Protein AF-A0A9W9YF76-F1 (afdb_monomer_lite)

Structure (mmCIF, N/CA/C/O backbone):
data_AF-A0A9W9YF76-F1
#
_entry.id   AF-A0A9W9YF76-F1
#
loop_
_atom_site.group_PDB
_atom_site.id
_atom_site.type_symbol
_atom_site.label_atom_id
_atom_site.label_alt_id
_atom_site.label_comp_id
_atom_site.label_asym_id
_atom_site.label_entity_id
_atom_site.label_seq_id
_atom_site.pdbx_PDB_ins_code
_atom_site.Cartn_x
_atom_site.Cartn_y
_atom_site.Cartn_z
_atom_site.occupancy
_atom_site.B_iso_or_equiv
_atom_site.auth_seq_id
_atom_site.auth_comp_id
_atom_site.auth_asym_id
_atom_site.auth_atom_id
_atom_site.pdbx_PDB_model_num
ATOM 1 N N . MET A 1 1 ? 14.291 -2.120 -19.319 1.00 77.44 1 MET A N 1
ATOM 2 C CA . MET A 1 1 ? 15.066 -3.010 -18.419 1.00 77.44 1 MET A CA 1
ATOM 3 C C . MET A 1 1 ? 16.273 -3.684 -19.061 1.00 77.44 1 MET A C 1
ATOM 5 O O . MET A 1 1 ? 17.365 -3.451 -18.567 1.00 77.44 1 MET A O 1
ATOM 9 N N . LYS A 1 2 ? 16.145 -4.452 -20.161 1.00 88.75 2 LYS A N 1
ATOM 10 C CA . LYS A 1 2 ? 17.306 -5.116 -20.809 1.00 88.75 2 LYS A CA 1
ATOM 11 C C . LYS A 1 2 ? 18.485 -4.172 -21.094 1.00 88.75 2 LYS A C 1
ATOM 13 O O . LYS A 1 2 ? 19.627 -4.550 -20.876 1.00 88.75 2 LYS A O 1
ATOM 18 N N . TYR A 1 3 ? 18.201 -2.944 -21.534 1.00 89.69 3 TYR A N 1
ATOM 19 C CA . TYR A 1 3 ? 19.221 -1.917 -21.762 1.00 89.69 3 TYR A CA 1
ATOM 20 C C . TYR A 1 3 ? 19.986 -1.542 -20.484 1.00 89.69 3 TYR A C 1
ATOM 22 O O . TYR A 1 3 ? 21.209 -1.558 -20.493 1.00 89.69 3 TYR A O 1
ATOM 30 N N . LEU A 1 4 ? 19.287 -1.253 -19.380 1.00 90.06 4 LEU A N 1
ATOM 31 C CA . LEU A 1 4 ? 19.919 -0.890 -18.106 1.00 90.06 4 LEU A CA 1
ATOM 32 C C . LEU A 1 4 ? 20.820 -2.019 -17.599 1.00 90.06 4 LEU A C 1
ATOM 34 O O . LEU A 1 4 ? 21.987 -1.792 -17.302 1.00 90.06 4 LEU A O 1
ATOM 38 N N . HIS A 1 5 ? 20.303 -3.248 -17.598 1.00 89.88 5 HIS A N 1
ATOM 39 C CA . HIS A 1 5 ? 21.061 -4.412 -17.149 1.00 89.88 5 HIS A CA 1
ATOM 40 C C . HIS A 1 5 ? 22.305 -4.672 -18.012 1.00 89.88 5 HIS A C 1
ATOM 42 O O . HIS A 1 5 ? 23.389 -4.902 -17.483 1.00 89.88 5 HIS A O 1
ATOM 48 N N . LYS A 1 6 ? 22.184 -4.554 -19.344 1.00 96.00 6 LYS A N 1
ATOM 49 C CA . LYS A 1 6 ? 23.324 -4.680 -20.270 1.00 96.00 6 LYS A CA 1
ATOM 50 C C . LYS A 1 6 ? 24.424 -3.648 -19.992 1.00 96.00 6 LYS A C 1
ATOM 52 O O . LYS A 1 6 ? 25.586 -3.926 -20.258 1.00 96.00 6 LYS A O 1
ATOM 57 N N . ASN A 1 7 ? 24.066 -2.481 -19.462 1.00 94.12 7 ASN A N 1
ATOM 58 C CA . ASN A 1 7 ? 25.001 -1.410 -19.120 1.00 94.12 7 ASN A CA 1
ATOM 59 C C . ASN A 1 7 ? 25.431 -1.440 -17.640 1.00 94.12 7 ASN A C 1
ATOM 61 O O . ASN A 1 7 ? 25.867 -0.426 -17.105 1.00 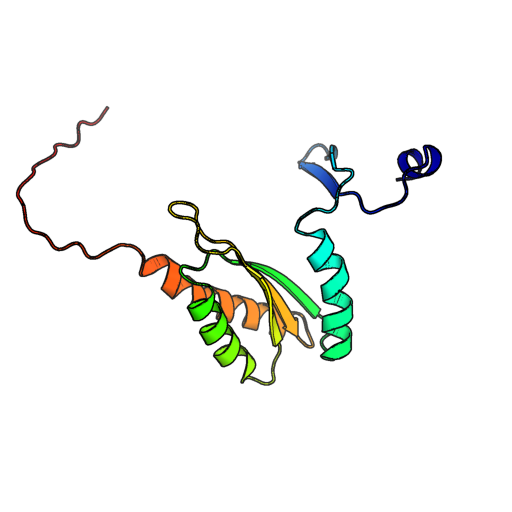94.12 7 ASN A O 1
ATOM 65 N N . GLY A 1 8 ? 25.310 -2.591 -16.971 1.00 93.00 8 GLY A N 1
ATOM 66 C CA . GLY A 1 8 ? 25.841 -2.793 -15.621 1.00 93.00 8 GLY A CA 1
ATOM 67 C C . GLY A 1 8 ? 24.966 -2.250 -14.492 1.00 93.00 8 GLY A C 1
ATOM 68 O O . GLY A 1 8 ? 25.385 -2.290 -13.338 1.00 93.00 8 GLY A O 1
ATOM 69 N N . TYR A 1 9 ? 23.751 -1.774 -14.781 1.00 91.50 9 TYR A N 1
ATOM 70 C CA . TYR A 1 9 ? 22.830 -1.371 -13.723 1.00 91.50 9 TYR A CA 1
ATOM 71 C C . TYR A 1 9 ? 22.293 -2.596 -12.969 1.00 91.50 9 TYR A C 1
ATOM 73 O O . TYR A 1 9 ? 21.696 -3.502 -13.564 1.00 91.50 9 TYR A O 1
ATOM 81 N N . PHE A 1 10 ? 22.468 -2.584 -11.648 1.00 89.12 10 PHE A N 1
ATOM 82 C CA . PHE A 1 10 ? 21.961 -3.587 -10.718 1.00 89.12 10 PHE A CA 1
ATOM 83 C C . PHE A 1 10 ? 21.314 -2.877 -9.522 1.00 89.12 10 PHE A C 1
ATOM 85 O O . PHE A 1 10 ? 22.003 -2.230 -8.737 1.00 89.12 10 PHE A O 1
ATOM 92 N N . GLY A 1 11 ? 19.986 -2.952 -9.414 1.00 84.88 11 GLY A N 1
ATOM 93 C CA . GLY A 1 11 ? 19.221 -2.255 -8.380 1.00 84.88 11 GLY A CA 1
ATOM 94 C C . GLY A 1 11 ? 17.755 -2.034 -8.760 1.00 84.88 11 GLY A C 1
ATOM 95 O O . GLY A 1 11 ? 17.276 -2.554 -9.772 1.00 84.88 11 GLY A O 1
ATOM 96 N N . PHE A 1 12 ? 17.048 -1.253 -7.941 1.00 83.00 12 PHE A N 1
ATOM 97 C CA . PHE A 1 12 ? 15.655 -0.864 -8.172 1.00 83.00 12 PHE A CA 1
ATOM 98 C C . PHE A 1 12 ? 15.564 0.439 -8.954 1.00 83.00 12 PHE A C 1
ATOM 100 O O . PHE A 1 12 ? 16.177 1.431 -8.574 1.00 83.00 12 PHE A O 1
ATOM 107 N N . THR A 1 13 ? 14.720 0.456 -9.983 1.00 86.25 13 THR A N 1
ATOM 108 C CA . THR A 1 13 ? 14.436 1.661 -10.762 1.00 86.25 13 THR A CA 1
ATOM 109 C C . THR A 1 13 ? 12.935 1.907 -10.846 1.00 86.25 13 THR A C 1
ATOM 111 O O . THR A 1 13 ? 12.158 0.982 -11.099 1.00 86.25 13 THR A O 1
ATOM 114 N N . GLY A 1 14 ? 12.539 3.158 -10.624 1.00 83.75 14 GLY A N 1
ATOM 115 C CA . GLY A 1 14 ? 11.202 3.653 -10.927 1.00 83.75 14 GLY A CA 1
ATOM 116 C C . GLY A 1 14 ? 11.086 3.999 -12.410 1.00 83.75 14 GLY A C 1
ATOM 117 O O . GLY A 1 14 ? 12.015 4.547 -13.000 1.00 83.75 14 GLY A O 1
ATOM 118 N N . VAL A 1 15 ? 9.947 3.671 -13.014 1.00 87.88 15 VAL A N 1
ATOM 119 C CA . VAL A 1 15 ? 9.654 3.953 -14.423 1.00 87.88 15 VAL A CA 1
ATOM 120 C C . VAL A 1 15 ? 8.318 4.675 -14.486 1.00 87.88 15 VAL A C 1
ATOM 122 O O . VAL A 1 15 ? 7.300 4.112 -14.084 1.00 87.88 15 VAL A O 1
ATOM 125 N N . GLU A 1 16 ? 8.315 5.896 -15.007 1.00 87.50 16 GLU A N 1
ATOM 126 C CA . GLU A 1 16 ? 7.103 6.702 -15.128 1.00 87.50 16 GLU A CA 1
ATOM 127 C C . GLU A 1 16 ? 6.571 6.638 -16.556 1.00 87.50 16 GLU A C 1
ATOM 129 O O . GLU A 1 16 ? 7.288 6.893 -17.529 1.00 87.50 16 GLU A O 1
ATOM 134 N N . ILE A 1 17 ? 5.299 6.262 -16.692 1.00 92.88 17 ILE A N 1
ATOM 135 C CA . ILE A 1 17 ? 4.651 6.058 -17.986 1.00 92.88 17 ILE A CA 1
ATOM 136 C C . ILE A 1 17 ? 3.406 6.934 -18.060 1.00 92.88 17 ILE A C 1
ATOM 138 O O . ILE A 1 17 ? 2.450 6.732 -17.313 1.00 92.88 17 ILE A O 1
ATOM 142 N N . LEU A 1 18 ? 3.385 7.854 -19.021 1.00 94.88 18 LEU A N 1
ATOM 143 C CA . LEU A 1 18 ? 2.188 8.601 -19.382 1.00 94.88 18 LEU A CA 1
ATOM 144 C C . LEU A 1 18 ? 1.310 7.744 -20.296 1.00 94.88 18 LEU A C 1
ATOM 146 O O . LEU A 1 18 ? 1.751 7.297 -21.357 1.00 94.88 18 LEU A O 1
ATOM 150 N N . ILE A 1 19 ? 0.053 7.544 -19.907 1.00 96.88 19 ILE A N 1
ATOM 151 C CA . ILE A 1 19 ? -0.944 6.827 -20.706 1.00 96.88 19 ILE A CA 1
ATOM 152 C C . ILE A 1 19 ? -2.005 7.825 -21.168 1.00 96.88 19 ILE A C 1
ATOM 154 O O . ILE A 1 19 ? -2.598 8.526 -20.353 1.00 96.88 19 ILE A O 1
ATOM 158 N N . ASN A 1 20 ? -2.257 7.889 -22.474 1.00 95.12 20 ASN A N 1
ATOM 159 C CA . ASN A 1 20 ? -3.332 8.694 -23.057 1.00 95.12 20 ASN A CA 1
ATOM 160 C C . ASN A 1 20 ? -4.013 7.943 -24.216 1.00 95.12 20 ASN A C 1
ATOM 162 O O . ASN A 1 20 ? -3.681 6.797 -24.522 1.00 95.12 20 ASN A O 1
ATOM 166 N N . ASN A 1 21 ? -4.954 8.600 -24.898 1.00 96.75 21 ASN A N 1
ATOM 167 C CA . ASN A 1 21 ? -5.669 8.043 -26.054 1.00 96.75 21 ASN A CA 1
ATOM 168 C C . ASN A 1 21 ? -4.771 7.703 -27.264 1.00 96.75 21 ASN A C 1
ATOM 170 O O . ASN A 1 21 ? -5.232 7.047 -28.193 1.00 96.75 21 ASN A O 1
ATOM 174 N N . ARG A 1 22 ? -3.505 8.134 -27.271 1.00 95.31 22 ARG A N 1
ATOM 175 C CA . ARG A 1 22 ? -2.519 7.856 -28.327 1.00 95.31 22 ARG A CA 1
ATOM 176 C C . ARG A 1 22 ? -1.557 6.725 -27.968 1.00 95.31 22 ARG A C 1
ATOM 178 O O . ARG A 1 22 ? -0.782 6.315 -28.828 1.00 95.31 22 ARG A O 1
ATOM 185 N N . GLY A 1 23 ? -1.579 6.231 -26.730 1.00 96.31 23 GLY A N 1
ATOM 186 C CA . GLY A 1 23 ? -0.746 5.117 -26.288 1.00 96.31 23 GLY A CA 1
ATOM 187 C C . GLY A 1 23 ? -0.043 5.365 -24.957 1.00 96.31 23 GLY A C 1
ATOM 188 O O . GLY A 1 23 ? -0.520 6.112 -24.104 1.00 96.31 23 GLY A O 1
ATOM 189 N N . LYS A 1 24 ? 1.090 4.681 -24.776 1.00 97.25 24 LYS A N 1
ATOM 190 C CA . LYS A 1 24 ? 1.899 4.688 -23.552 1.00 97.25 24 LYS A CA 1
ATOM 191 C C . LYS A 1 24 ? 3.279 5.255 -23.863 1.00 97.25 24 LYS A C 1
ATOM 193 O O . LYS A 1 24 ? 3.944 4.767 -24.775 1.00 97.25 24 LYS A O 1
ATOM 198 N N . PHE A 1 25 ? 3.709 6.245 -23.097 1.00 96.50 25 PHE A N 1
ATOM 199 C CA . PHE A 1 25 ? 4.954 6.972 -23.314 1.00 96.50 25 PHE A CA 1
ATOM 200 C C . PHE A 1 25 ? 5.801 6.905 -22.050 1.00 96.50 25 PHE A C 1
ATOM 202 O O . PHE A 1 25 ? 5.338 7.286 -20.980 1.00 96.50 25 PHE A O 1
ATOM 209 N N . LEU A 1 26 ? 7.032 6.407 -22.170 1.00 92.94 26 LEU A N 1
ATOM 210 C CA . LEU A 1 26 ? 8.019 6.473 -21.097 1.00 92.94 26 LEU A CA 1
ATOM 211 C C . LEU A 1 26 ? 8.477 7.926 -20.951 1.00 92.94 26 LEU A C 1
ATOM 213 O O . LEU A 1 26 ? 9.015 8.474 -21.912 1.00 92.94 26 LEU A O 1
ATOM 217 N N . ILE A 1 27 ? 8.248 8.528 -19.786 1.00 94.62 27 ILE A N 1
ATOM 218 C CA . ILE A 1 27 ? 8.570 9.940 -19.538 1.00 94.62 27 ILE A CA 1
ATOM 219 C C . ILE A 1 27 ? 9.763 10.117 -18.600 1.00 94.62 27 ILE A C 1
ATOM 221 O O . ILE A 1 27 ? 10.511 11.073 -18.778 1.00 94.62 27 ILE A O 1
ATOM 225 N N . ASP A 1 28 ? 9.982 9.182 -17.670 1.00 90.31 28 ASP A N 1
ATOM 226 C CA . ASP A 1 28 ? 11.119 9.228 -16.749 1.00 90.31 28 ASP A CA 1
ATOM 227 C C . ASP A 1 28 ? 11.584 7.822 -16.325 1.00 90.31 28 ASP A C 1
ATOM 229 O O . ASP A 1 28 ? 10.800 6.865 -16.263 1.00 90.31 28 ASP A O 1
ATOM 233 N N . VAL A 1 29 ? 12.883 7.703 -16.043 1.00 88.50 29 VAL A N 1
ATOM 234 C CA . VAL A 1 29 ? 13.533 6.518 -15.475 1.00 88.50 29 VAL A CA 1
ATOM 235 C C . VAL A 1 29 ? 14.375 6.963 -14.286 1.00 88.50 29 VAL A C 1
ATOM 237 O O . VAL A 1 29 ? 15.518 7.402 -14.424 1.00 88.50 29 VAL A O 1
ATOM 240 N N . ASN A 1 30 ? 13.823 6.776 -13.095 1.00 85.50 30 ASN A N 1
ATOM 241 C CA . ASN A 1 30 ? 14.485 7.097 -11.845 1.00 85.50 30 ASN A CA 1
ATOM 242 C C . ASN A 1 30 ? 15.348 5.910 -11.398 1.00 85.50 30 ASN A C 1
ATOM 244 O O . ASN A 1 30 ? 14.837 4.869 -10.985 1.00 85.50 30 ASN A O 1
ATOM 248 N N . LEU A 1 31 ? 16.676 6.051 -11.468 1.00 83.88 31 LEU A N 1
ATOM 249 C CA . LEU A 1 31 ? 17.654 5.024 -11.060 1.00 83.88 31 LEU A CA 1
ATOM 250 C C . LEU A 1 31 ? 17.892 4.987 -9.539 1.00 83.88 31 LEU A C 1
ATOM 252 O O . LEU A 1 31 ? 18.995 4.693 -9.080 1.00 83.88 31 LEU A O 1
ATOM 256 N N . LYS A 1 32 ? 16.861 5.302 -8.760 1.00 78.38 32 LYS A N 1
ATOM 257 C CA . LYS A 1 32 ? 16.866 5.300 -7.299 1.00 78.38 32 LYS A CA 1
ATOM 258 C C . LYS A 1 32 ? 15.633 4.571 -6.788 1.00 78.38 32 LYS A C 1
ATOM 260 O O . LYS A 1 32 ? 14.636 4.447 -7.505 1.00 78.38 32 LYS A O 1
ATOM 265 N N . THR A 1 33 ? 15.693 4.136 -5.534 1.00 70.75 33 THR A N 1
ATOM 266 C CA . THR A 1 33 ? 14.474 3.780 -4.815 1.00 70.75 33 THR A CA 1
ATOM 267 C C . THR A 1 33 ? 13.553 4.997 -4.802 1.00 70.75 33 THR A C 1
ATOM 269 O O . THR A 1 33 ? 13.986 6.142 -4.656 1.00 70.75 33 THR A O 1
ATOM 272 N N . SER A 1 34 ? 12.278 4.743 -5.043 1.00 67.94 34 SER A N 1
ATOM 273 C CA . SER A 1 34 ? 11.222 5.723 -4.815 1.00 67.94 34 SER A CA 1
ATOM 274 C C . SER A 1 34 ? 10.589 5.433 -3.463 1.00 67.94 34 SER A C 1
ATOM 276 O O . SER A 1 34 ? 10.743 4.327 -2.936 1.00 67.94 34 SER A O 1
ATOM 278 N N . ASP A 1 35 ? 9.808 6.372 -2.946 1.00 65.56 35 ASP A N 1
ATOM 279 C CA . ASP A 1 35 ? 9.038 6.154 -1.719 1.00 65.56 35 ASP A CA 1
ATOM 280 C C . ASP A 1 35 ? 8.133 4.913 -1.853 1.00 65.56 35 ASP A C 1
ATOM 282 O O . ASP A 1 35 ? 7.966 4.147 -0.908 1.00 65.56 35 ASP A O 1
ATOM 286 N N . SER A 1 36 ? 7.672 4.615 -3.078 1.00 66.94 36 SER A N 1
ATOM 287 C CA . SER A 1 36 ? 6.883 3.416 -3.386 1.00 66.94 36 SER A CA 1
ATOM 288 C C . SER A 1 36 ? 7.664 2.095 -3.373 1.00 66.94 36 SER A C 1
ATOM 290 O O . SER A 1 36 ? 7.072 1.020 -3.269 1.00 66.94 36 SER A O 1
ATOM 292 N N . THR A 1 37 ? 8.997 2.138 -3.453 1.00 71.88 37 THR A N 1
ATOM 293 C CA . THR A 1 37 ? 9.837 0.934 -3.532 1.00 71.88 37 THR A CA 1
ATOM 294 C C . THR A 1 37 ? 9.828 0.148 -2.224 1.00 71.88 37 THR A C 1
ATOM 296 O O . THR A 1 37 ? 9.737 -1.077 -2.255 1.00 71.88 37 THR A O 1
ATOM 299 N N . TYR A 1 38 ? 9.867 0.829 -1.077 1.00 66.62 38 TYR A N 1
ATOM 300 C CA . TYR A 1 38 ? 9.787 0.167 0.229 1.00 66.62 38 TYR A CA 1
ATOM 301 C C . TYR A 1 38 ? 8.416 -0.481 0.441 1.00 66.62 38 TYR A C 1
ATOM 303 O O . TYR A 1 38 ? 8.335 -1.597 0.949 1.00 66.62 38 TYR A O 1
ATOM 311 N N . LEU A 1 39 ? 7.354 0.171 -0.041 1.00 67.12 39 LEU A N 1
ATOM 312 C CA . LEU A 1 39 ? 5.983 -0.341 0.014 1.00 67.12 39 LEU A CA 1
ATOM 313 C C . LEU A 1 39 ? 5.837 -1.627 -0.808 1.00 67.12 39 LEU A C 1
ATOM 315 O O . LEU A 1 39 ? 5.291 -2.613 -0.321 1.00 67.12 39 LEU A O 1
ATOM 319 N N . LEU A 1 40 ? 6.384 -1.643 -2.029 1.00 68.88 40 LEU A N 1
ATOM 320 C CA . LEU A 1 40 ? 6.373 -2.811 -2.918 1.00 68.88 40 LEU A CA 1
ATOM 321 C C . LEU A 1 40 ? 7.148 -4.005 -2.351 1.00 68.88 40 LEU A C 1
ATOM 323 O O . LEU A 1 40 ? 6.781 -5.148 -2.618 1.00 68.88 40 LEU A O 1
ATOM 327 N N . LEU A 1 41 ? 8.215 -3.753 -1.590 1.00 75.06 41 LEU A N 1
ATOM 328 C CA . LEU A 1 41 ? 9.014 -4.810 -0.974 1.00 75.06 41 LEU A CA 1
ATOM 329 C C . LEU A 1 41 ? 8.377 -5.335 0.312 1.00 75.06 41 LEU A C 1
ATOM 331 O O . LEU A 1 41 ? 8.360 -6.542 0.524 1.00 75.06 41 LEU A O 1
ATOM 335 N N . LEU A 1 42 ? 7.843 -4.458 1.161 1.00 75.06 42 LEU A N 1
ATOM 336 C CA . LEU A 1 42 ? 7.291 -4.852 2.458 1.00 75.06 42 LEU A CA 1
ATOM 337 C C . LEU A 1 42 ? 5.903 -5.482 2.341 1.00 75.06 42 LEU A C 1
ATOM 339 O O . LEU A 1 42 ? 5.622 -6.452 3.046 1.00 75.06 42 LEU A O 1
ATOM 343 N N . ALA A 1 43 ? 5.045 -4.974 1.452 1.00 73.06 43 ALA A N 1
ATOM 344 C CA . ALA A 1 43 ? 3.644 -5.381 1.417 1.00 73.06 43 ALA A CA 1
ATOM 345 C C . ALA A 1 43 ? 3.423 -6.894 1.212 1.00 73.06 43 ALA A C 1
ATOM 347 O O . ALA A 1 43 ? 2.624 -7.463 1.954 1.00 73.06 43 ALA A O 1
ATOM 348 N N . PRO A 1 44 ? 4.137 -7.598 0.311 1.00 73.06 44 PRO A N 1
ATOM 349 C CA . PRO A 1 44 ? 3.982 -9.048 0.161 1.00 73.06 44 PRO A CA 1
ATOM 350 C C . PRO A 1 44 ? 4.418 -9.843 1.399 1.00 73.06 44 PRO A C 1
ATOM 352 O O . PRO A 1 44 ? 3.811 -10.862 1.725 1.00 73.06 44 PRO A O 1
ATOM 355 N N . HIS A 1 45 ? 5.455 -9.385 2.106 1.00 82.25 45 HIS A N 1
ATOM 356 C CA . HIS A 1 45 ? 5.931 -10.047 3.323 1.00 82.25 45 HIS A CA 1
ATOM 357 C C . HIS A 1 45 ? 4.955 -9.860 4.485 1.00 82.25 45 HIS A C 1
ATOM 359 O O . HIS A 1 45 ? 4.671 -10.816 5.206 1.00 82.25 45 HIS A O 1
ATOM 365 N N . VAL A 1 46 ? 4.405 -8.654 4.633 1.00 81.12 46 VAL A N 1
ATOM 366 C CA . VAL A 1 46 ? 3.382 -8.353 5.642 1.00 81.12 46 VAL A CA 1
ATOM 367 C C . VAL A 1 46 ? 2.086 -9.111 5.338 1.00 81.12 46 VAL A C 1
ATOM 369 O O . VAL A 1 46 ? 1.534 -9.747 6.231 1.00 81.12 46 VAL A O 1
ATOM 372 N N . ALA A 1 47 ? 1.654 -9.134 4.075 1.00 79.75 47 ALA A N 1
ATOM 373 C CA . ALA A 1 47 ? 0.513 -9.923 3.611 1.00 79.75 47 ALA A CA 1
ATOM 374 C C . ALA A 1 47 ? 0.658 -11.415 3.955 1.00 79.75 47 ALA A C 1
ATOM 376 O O . ALA A 1 47 ? -0.272 -12.020 4.484 1.00 79.75 47 ALA A O 1
ATOM 377 N N . ALA A 1 48 ? 1.836 -12.000 3.709 1.00 82.12 48 ALA A N 1
ATOM 378 C CA . ALA A 1 48 ? 2.113 -13.398 4.031 1.00 82.12 48 ALA A CA 1
ATOM 379 C C . ALA A 1 48 ? 2.140 -13.665 5.545 1.00 82.12 48 ALA A C 1
ATOM 381 O O . ALA A 1 48 ? 1.604 -14.673 5.996 1.00 82.12 48 ALA A O 1
ATOM 382 N N . PHE A 1 49 ? 2.739 -12.768 6.334 1.00 86.50 49 PHE A N 1
ATOM 383 C CA . PHE A 1 49 ? 2.796 -12.899 7.792 1.00 86.50 49 PHE A CA 1
ATOM 384 C C . PHE A 1 49 ? 1.410 -12.806 8.446 1.00 86.50 49 PHE A C 1
ATOM 386 O O . PHE A 1 49 ? 1.127 -13.531 9.396 1.00 86.50 49 PHE A O 1
ATOM 393 N N . LEU A 1 50 ? 0.548 -11.928 7.931 1.00 85.00 50 LEU A N 1
ATOM 394 C CA . LEU A 1 50 ? -0.800 -11.710 8.456 1.00 85.00 50 LEU A CA 1
ATOM 395 C C . LEU A 1 50 ? -1.859 -12.638 7.835 1.00 85.00 50 LEU A C 1
ATOM 397 O O . LEU A 1 50 ? -3.020 -12.570 8.225 1.00 85.00 50 LEU A O 1
ATOM 401 N N . ASP A 1 51 ? -1.476 -13.484 6.873 1.00 88.25 51 ASP A N 1
ATOM 402 C CA . ASP A 1 51 ? -2.381 -14.339 6.094 1.00 88.25 51 ASP A CA 1
ATOM 403 C C . ASP A 1 51 ? -3.487 -13.540 5.363 1.00 88.25 51 ASP A C 1
ATOM 405 O O . ASP A 1 51 ? -4.638 -13.961 5.258 1.00 88.25 51 ASP A O 1
ATOM 409 N N . PHE A 1 52 ? -3.155 -12.359 4.838 1.00 89.25 52 PHE A N 1
ATOM 410 C CA . PHE A 1 52 ? -4.072 -11.497 4.085 1.00 89.25 52 PHE A CA 1
ATOM 411 C C . PHE A 1 52 ? -3.534 -11.254 2.666 1.00 89.25 52 PHE A C 1
ATOM 413 O O . PHE A 1 52 ? -2.665 -10.402 2.483 1.00 89.25 52 PHE A O 1
ATOM 420 N N . PRO A 1 53 ? -4.015 -11.986 1.643 1.00 86.88 53 PRO A N 1
ATOM 421 C CA . PRO A 1 53 ? -3.447 -11.959 0.295 1.00 86.88 53 PRO A CA 1
ATOM 422 C C . PRO A 1 53 ? -3.761 -10.686 -0.501 1.00 86.88 53 PRO A C 1
ATOM 424 O O . PRO A 1 53 ? -3.144 -10.458 -1.542 1.00 86.88 53 PRO A O 1
ATOM 427 N N . VAL A 1 54 ? -4.725 -9.875 -0.060 1.00 88.62 54 VAL A N 1
ATOM 428 C CA . VAL A 1 54 ? -5.118 -8.641 -0.746 1.00 88.62 54 VAL A CA 1
ATOM 429 C C . VAL A 1 54 ? -4.579 -7.442 0.013 1.00 88.62 54 VAL A C 1
ATOM 431 O O . VAL A 1 54 ? -4.739 -7.368 1.229 1.00 88.62 54 VAL A O 1
ATOM 434 N N . SER A 1 55 ? -3.988 -6.485 -0.709 1.00 87.88 55 SER A N 1
ATOM 435 C CA . SER A 1 55 ? -3.534 -5.218 -0.143 1.00 87.88 55 SER A CA 1
ATOM 436 C C . SER A 1 55 ? -3.924 -4.004 -0.990 1.00 87.88 55 SER A C 1
ATOM 438 O O . SER A 1 55 ? -3.975 -4.068 -2.219 1.00 87.88 55 SER A O 1
ATOM 440 N N . ILE A 1 56 ? -4.200 -2.884 -0.319 1.00 87.44 56 ILE A N 1
ATOM 441 C CA . ILE A 1 56 ? -4.428 -1.565 -0.919 1.00 87.44 56 ILE A CA 1
ATOM 442 C C . ILE A 1 56 ? -3.457 -0.591 -0.266 1.00 87.44 56 ILE A C 1
ATOM 444 O O . ILE A 1 56 ? -3.471 -0.422 0.950 1.00 87.44 56 ILE A O 1
ATOM 448 N N . VAL A 1 57 ? -2.627 0.052 -1.080 1.00 85.6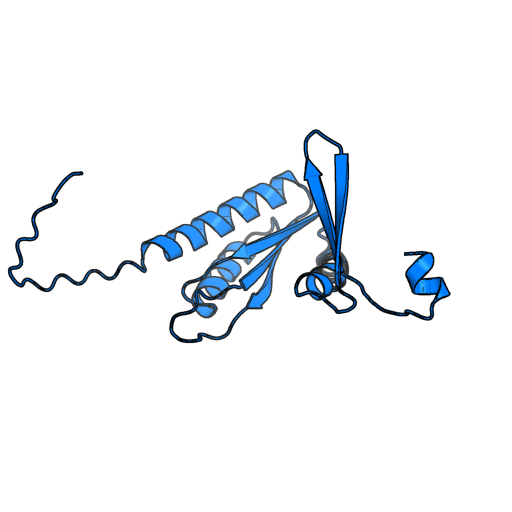2 57 VAL A N 1
ATOM 449 C CA . VAL A 1 57 ? -1.716 1.114 -0.646 1.00 85.62 57 VAL A CA 1
ATOM 450 C C . VAL A 1 57 ? -2.414 2.455 -0.839 1.00 85.62 57 VAL A C 1
ATOM 452 O O . VAL A 1 57 ? -2.926 2.725 -1.927 1.00 85.62 57 VAL A O 1
ATOM 455 N N . VAL A 1 58 ? -2.422 3.291 0.196 1.00 86.31 58 VAL A N 1
ATOM 456 C CA . VAL A 1 58 ? -3.041 4.617 0.171 1.00 86.31 58 VAL A CA 1
ATOM 457 C C . VAL A 1 58 ? -2.139 5.649 0.839 1.00 86.31 58 VAL A C 1
ATOM 459 O O . VAL A 1 58 ? -1.563 5.411 1.899 1.00 86.31 58 VAL A O 1
ATOM 462 N N . ASP A 1 59 ? -2.034 6.815 0.210 1.00 86.31 59 ASP A N 1
ATOM 463 C CA . ASP A 1 59 ? -1.438 7.996 0.821 1.00 86.31 59 ASP A CA 1
ATOM 464 C C . ASP A 1 59 ? -2.526 8.778 1.567 1.00 86.31 59 ASP A C 1
ATOM 466 O O . ASP A 1 59 ? -3.547 9.150 0.985 1.00 86.31 59 ASP A O 1
ATOM 470 N N . ILE A 1 60 ? -2.299 9.041 2.850 1.00 88.06 60 ILE A N 1
ATOM 471 C CA . ILE A 1 60 ? -3.178 9.819 3.724 1.00 88.06 60 ILE A CA 1
ATOM 472 C C . ILE A 1 60 ? -2.475 11.128 4.074 1.00 88.06 60 ILE A C 1
ATOM 474 O O . ILE A 1 60 ? -1.256 11.163 4.242 1.00 88.06 60 ILE A O 1
ATOM 478 N N . LEU A 1 61 ? -3.254 12.202 4.197 1.00 88.00 61 LEU A N 1
ATOM 479 C CA . LEU A 1 61 ? -2.794 13.502 4.681 1.00 88.00 61 LEU A CA 1
ATOM 480 C C . LEU A 1 61 ? -3.336 13.742 6.097 1.00 88.00 61 LEU A C 1
ATOM 482 O O . LEU A 1 61 ? -4.357 14.418 6.248 1.00 88.00 61 LEU A O 1
ATOM 486 N N . PRO A 1 62 ? -2.747 13.120 7.134 1.00 86.94 62 PRO A N 1
ATOM 487 C CA . PRO A 1 62 ? -3.232 13.285 8.493 1.00 86.94 62 PRO A CA 1
ATOM 488 C C . PRO A 1 62 ? -2.858 14.664 9.048 1.00 86.94 62 PRO A C 1
ATOM 490 O O . PRO A 1 62 ? -1.832 15.241 8.700 1.00 86.94 62 PRO A O 1
ATOM 493 N N . THR A 1 63 ? -3.651 15.161 9.992 1.00 83.12 63 THR A N 1
ATOM 494 C CA . THR A 1 63 ? -3.272 16.301 10.845 1.00 83.12 63 THR A CA 1
ATOM 495 C C . THR A 1 63 ? -2.246 15.908 11.909 1.00 83.12 63 THR A C 1
ATOM 497 O O . THR A 1 63 ? -1.501 16.752 12.395 1.00 83.12 63 THR A O 1
ATOM 500 N N . SER A 1 64 ? -2.217 14.627 12.291 1.00 85.69 64 SER A N 1
ATOM 501 C CA . SER A 1 64 ? -1.290 14.062 13.270 1.00 85.69 64 SER A CA 1
ATOM 502 C C . SER A 1 64 ? -1.095 12.565 13.034 1.00 85.69 64 SER A C 1
ATOM 504 O O . SER A 1 64 ? -2.067 11.819 12.904 1.00 85.69 64 SER A O 1
ATOM 506 N N . ILE A 1 65 ? 0.161 12.104 13.042 1.00 88.19 65 ILE A N 1
ATOM 507 C CA . ILE A 1 65 ? 0.486 10.668 12.982 1.00 88.19 65 ILE A CA 1
ATOM 508 C C . ILE A 1 65 ? -0.054 9.928 14.207 1.00 88.19 65 ILE A C 1
ATOM 510 O O . ILE A 1 65 ? -0.542 8.813 14.071 1.00 88.19 65 ILE A O 1
ATOM 514 N N . ALA A 1 66 ? -0.023 10.548 15.390 1.00 88.94 66 ALA A N 1
ATOM 515 C CA . ALA A 1 66 ? -0.546 9.924 16.603 1.00 88.94 66 ALA A CA 1
ATOM 516 C C . ALA A 1 66 ? -2.055 9.653 16.486 1.00 88.94 66 ALA A C 1
ATOM 518 O O . ALA A 1 66 ? -2.499 8.540 16.743 1.00 88.94 66 ALA A O 1
ATOM 519 N N . GLN A 1 67 ? -2.824 10.634 16.002 1.00 88.25 67 GLN A N 1
ATOM 520 C CA . GLN A 1 67 ? -4.265 10.465 15.780 1.00 88.25 67 GLN A CA 1
ATOM 521 C C . GLN A 1 67 ? -4.561 9.428 14.689 1.00 88.25 67 GLN A C 1
ATOM 523 O O . GLN A 1 67 ? -5.477 8.624 14.837 1.00 88.25 67 GLN A O 1
ATOM 528 N N . LEU A 1 68 ? -3.769 9.409 13.611 1.00 91.50 68 LEU A N 1
ATOM 529 C CA . LEU A 1 68 ? -3.882 8.382 12.575 1.00 91.50 68 LEU A CA 1
ATOM 530 C C . LEU A 1 68 ? -3.671 6.974 13.153 1.00 91.50 68 LEU A C 1
ATOM 532 O O . LEU A 1 68 ? -4.427 6.062 12.826 1.00 91.50 68 LEU A O 1
ATOM 536 N N . LEU A 1 69 ? -2.666 6.796 14.013 1.00 92.31 69 LEU A N 1
ATOM 537 C CA . LEU A 1 69 ? -2.390 5.513 14.662 1.00 92.31 69 LEU A CA 1
ATOM 538 C C . LEU A 1 69 ? -3.530 5.081 15.592 1.00 92.31 69 LEU A C 1
ATOM 540 O O . LEU A 1 69 ? -3.880 3.906 15.586 1.00 92.31 69 LEU A O 1
ATOM 544 N N . GLU A 1 70 ? -4.143 6.007 16.334 1.00 91.81 70 GLU A N 1
ATOM 545 C CA . GLU A 1 70 ? -5.307 5.711 17.183 1.00 91.81 70 GLU A CA 1
ATOM 546 C C . GLU A 1 70 ? -6.521 5.235 16.371 1.00 91.81 70 GLU A C 1
ATOM 548 O O . GLU A 1 70 ? -7.188 4.277 16.758 1.00 91.81 70 GLU A O 1
ATOM 553 N N . GLU A 1 71 ? -6.816 5.865 15.232 1.00 90.69 71 GLU A N 1
ATOM 554 C CA . GLU A 1 71 ? -7.909 5.410 14.358 1.00 90.69 71 GLU A CA 1
ATOM 555 C C . GLU A 1 71 ? -7.610 4.054 13.718 1.00 90.69 71 GLU A C 1
ATOM 557 O O . GLU A 1 71 ? -8.490 3.199 13.614 1.00 90.69 71 GLU A O 1
ATOM 562 N N . ILE A 1 72 ? -6.357 3.830 13.324 1.00 93.06 72 ILE A N 1
ATOM 563 C CA . ILE A 1 72 ? -5.912 2.539 12.798 1.00 93.06 72 ILE A CA 1
ATOM 564 C C . ILE A 1 72 ? -6.042 1.438 13.853 1.00 93.06 72 ILE A C 1
ATOM 566 O O . ILE A 1 72 ? -6.480 0.338 13.522 1.00 93.06 72 ILE A O 1
ATOM 570 N N . ASP A 1 73 ? -5.707 1.717 15.112 1.00 92.88 73 ASP A N 1
ATOM 571 C CA . ASP A 1 73 ? -5.843 0.756 16.209 1.00 92.88 73 ASP A CA 1
ATOM 572 C C . ASP A 1 73 ? -7.309 0.348 16.428 1.00 92.88 73 ASP A C 1
ATOM 574 O O . ASP A 1 73 ? -7.622 -0.842 16.519 1.00 92.88 73 ASP A O 1
ATOM 578 N N . LYS A 1 74 ? -8.236 1.318 16.378 1.00 90.81 74 LYS A N 1
ATOM 579 C CA . LYS A 1 74 ? -9.685 1.049 16.429 1.00 90.81 74 LYS A CA 1
ATOM 580 C C . LYS A 1 74 ? -10.140 0.152 15.279 1.00 90.81 74 LYS A C 1
ATOM 582 O O . LYS A 1 74 ? -10.876 -0.801 15.514 1.00 90.81 74 LYS A O 1
ATOM 587 N N . LEU A 1 75 ? -9.690 0.428 14.053 1.00 90.62 75 LEU A N 1
ATOM 588 C CA . LEU A 1 75 ? -10.022 -0.389 12.879 1.00 90.62 75 LEU A CA 1
ATOM 589 C C . LEU A 1 75 ? -9.433 -1.803 12.975 1.00 90.62 75 LEU A C 1
ATOM 591 O O . LEU A 1 75 ? -10.065 -2.769 12.560 1.00 90.62 75 LEU A O 1
ATOM 595 N N . ASN A 1 76 ? -8.238 -1.939 13.548 1.00 91.88 76 ASN A N 1
ATOM 596 C CA . ASN A 1 76 ? -7.548 -3.222 13.691 1.00 91.88 76 ASN A CA 1
ATOM 597 C C . ASN A 1 76 ? -8.122 -4.127 14.784 1.00 91.88 76 ASN A C 1
ATOM 599 O O . ASN A 1 76 ? -7.799 -5.318 14.809 1.00 91.88 76 ASN A O 1
ATOM 603 N N . CYS A 1 77 ? -8.965 -3.591 15.668 1.00 87.00 77 CYS A N 1
ATOM 604 C CA . CYS A 1 77 ? -9.730 -4.388 16.623 1.00 87.00 77 CYS A CA 1
ATOM 605 C C . CYS A 1 77 ? -10.804 -5.254 15.934 1.00 87.00 77 CYS A C 1
ATOM 607 O O . CYS A 1 77 ? -11.293 -6.210 16.533 1.00 87.00 77 CYS A O 1
ATOM 609 N N . GLU A 1 78 ? -11.156 -4.958 14.679 1.00 74.56 78 GLU A N 1
ATOM 610 C CA . GLU A 1 78 ? -12.045 -5.779 13.857 1.00 74.56 78 GLU A CA 1
ATOM 611 C C . GLU A 1 78 ? -11.254 -6.937 13.195 1.00 74.56 78 GLU A C 1
ATOM 613 O O . GLU A 1 78 ? -10.111 -6.783 12.757 1.00 74.56 78 GLU A O 1
ATOM 618 N N . GLU A 1 79 ? -11.833 -8.142 13.117 1.00 68.50 79 GLU A N 1
ATOM 619 C CA . GLU A 1 79 ? -11.140 -9.332 12.574 1.00 68.50 79 GLU A CA 1
ATOM 620 C C . GLU A 1 79 ? -11.044 -9.361 11.034 1.00 68.50 79 GLU A C 1
ATOM 622 O O . GLU A 1 79 ? -10.420 -10.253 10.460 1.00 68.50 79 GLU A O 1
ATOM 627 N N . GLU A 1 80 ? -11.635 -8.386 10.344 1.00 81.56 80 GLU A N 1
ATOM 628 C CA . GLU A 1 80 ? -11.832 -8.408 8.888 1.00 81.56 80 GLU A CA 1
ATOM 629 C C . GLU A 1 80 ? -10.566 -8.043 8.082 1.00 81.56 80 GLU A C 1
ATOM 631 O O . GLU A 1 80 ? -10.486 -8.308 6.880 1.00 81.56 80 GLU A O 1
ATOM 636 N N . GLY A 1 81 ? -9.544 -7.468 8.717 1.00 89.50 81 GLY A N 1
ATOM 637 C CA . GLY A 1 81 ? -8.326 -7.052 8.026 1.00 89.50 81 GLY A CA 1
ATOM 638 C C . GLY A 1 81 ? -7.308 -6.377 8.935 1.00 89.50 81 GLY A C 1
ATOM 639 O O . GLY A 1 81 ? -7.456 -6.342 10.156 1.00 89.50 81 GLY A O 1
ATOM 640 N N . ARG A 1 82 ? -6.236 -5.854 8.340 1.00 92.31 82 ARG A N 1
ATOM 641 C CA . ARG A 1 82 ? -5.196 -5.103 9.058 1.00 92.31 82 ARG A CA 1
ATOM 642 C C . ARG A 1 82 ? -4.832 -3.845 8.304 1.00 92.31 82 ARG A C 1
ATOM 644 O O . ARG A 1 82 ? -4.586 -3.883 7.107 1.00 92.31 82 ARG A O 1
ATOM 651 N N . VAL A 1 83 ? -4.738 -2.742 9.019 1.00 91.94 83 VAL A N 1
ATOM 652 C CA . VAL A 1 83 ? -4.276 -1.457 8.521 1.00 91.94 83 VAL A CA 1
ATOM 653 C C . VAL A 1 83 ? -2.934 -1.161 9.178 1.00 91.94 83 VAL A C 1
ATOM 655 O O . VAL A 1 83 ? -2.800 -1.237 10.399 1.00 91.94 83 VAL A O 1
ATOM 658 N N . VAL A 1 84 ? -1.916 -0.869 8.373 1.00 89.94 84 VAL A N 1
ATOM 659 C CA . VAL A 1 84 ? -0.542 -0.658 8.845 1.00 89.94 84 VAL A CA 1
ATOM 660 C C . VAL A 1 84 ? 0.011 0.617 8.229 1.00 89.94 84 VAL A C 1
ATOM 662 O O . VAL A 1 84 ? -0.008 0.776 7.010 1.00 89.94 84 VAL A O 1
ATOM 665 N N . VAL A 1 85 ? 0.544 1.511 9.061 1.00 89.75 85 VAL A N 1
ATOM 666 C CA . VAL A 1 85 ? 1.339 2.654 8.593 1.00 89.75 85 VAL A CA 1
ATOM 667 C C . VAL A 1 85 ? 2.726 2.147 8.204 1.00 89.75 85 VAL A C 1
ATOM 669 O O . VAL A 1 85 ? 3.432 1.586 9.040 1.00 89.75 85 VAL A O 1
ATOM 672 N N . LEU A 1 86 ? 3.115 2.321 6.941 1.00 83.69 86 LEU A N 1
ATOM 673 C CA . LEU A 1 86 ? 4.447 1.947 6.450 1.00 83.69 86 LEU A CA 1
ATOM 674 C C . LEU A 1 86 ? 5.433 3.114 6.488 1.00 83.69 86 LEU A C 1
ATOM 676 O O . LEU A 1 86 ? 6.628 2.902 6.683 1.00 83.69 86 LEU A O 1
ATOM 680 N N . SER A 1 87 ? 4.943 4.337 6.310 1.00 84.12 87 SER A N 1
ATOM 681 C CA . SER A 1 87 ? 5.733 5.554 6.471 1.00 84.12 87 SER A CA 1
ATOM 682 C C . SER A 1 87 ? 4.843 6.713 6.904 1.00 84.12 87 SER A C 1
ATOM 684 O O . SER A 1 87 ? 3.644 6.728 6.630 1.00 84.12 87 SER A O 1
ATOM 686 N N . GLY A 1 88 ? 5.432 7.686 7.587 1.00 84.56 88 GLY A N 1
ATOM 687 C CA . GLY A 1 88 ? 4.763 8.907 8.010 1.00 84.56 88 GLY A CA 1
ATOM 688 C C . GLY A 1 88 ? 5.785 10.015 8.184 1.00 84.56 88 GLY A C 1
ATOM 689 O O . GLY A 1 88 ? 6.879 9.762 8.689 1.00 84.56 88 GLY A O 1
ATOM 690 N N . ASP A 1 89 ? 5.434 11.214 7.742 1.00 82.38 89 ASP A N 1
ATOM 691 C CA . ASP A 1 89 ? 6.255 12.397 7.956 1.00 82.38 89 ASP A CA 1
ATOM 692 C C . ASP A 1 89 ? 6.268 12.778 9.442 1.00 82.38 89 ASP A C 1
ATOM 694 O O . ASP A 1 89 ? 5.283 12.602 10.161 1.00 82.38 89 ASP A O 1
ATOM 698 N N . GLU A 1 90 ? 7.371 13.365 9.898 1.00 76.25 90 GLU A N 1
ATOM 699 C CA . GLU A 1 90 ? 7.370 14.160 11.126 1.00 76.25 90 GLU A CA 1
ATOM 700 C C . GLU A 1 90 ? 6.833 15.564 10.824 1.00 76.25 90 GLU A C 1
ATOM 702 O O . GLU A 1 90 ? 7.005 16.088 9.720 1.00 76.25 90 GLU A O 1
ATOM 707 N N . TRP A 1 91 ? 6.166 16.187 11.802 1.00 74.19 91 TRP A N 1
ATOM 708 C CA . TRP A 1 91 ? 5.597 17.523 11.622 1.00 74.19 91 TRP A CA 1
ATOM 709 C C . TRP A 1 91 ? 6.684 18.521 11.204 1.00 74.19 91 TRP A C 1
AT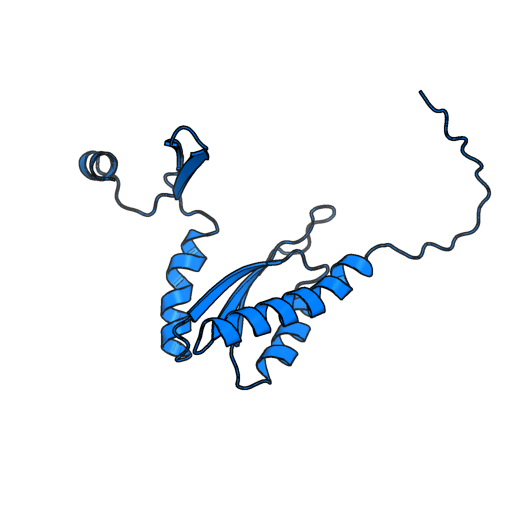OM 711 O O . TRP A 1 91 ? 7.654 18.743 11.930 1.00 74.19 91 TRP A O 1
ATOM 721 N N . CYS A 1 92 ? 6.498 19.163 10.050 1.00 66.38 92 CYS A N 1
ATOM 722 C CA . CYS A 1 92 ? 7.444 20.131 9.504 1.00 66.38 92 CYS A CA 1
ATOM 723 C C . CYS A 1 92 ? 6.723 21.425 9.107 1.00 66.38 92 CYS A C 1
ATOM 725 O O . CYS A 1 92 ? 6.575 21.738 7.923 1.00 66.38 92 CYS A O 1
ATOM 727 N N . GLY A 1 93 ? 6.277 22.177 10.119 1.00 75.94 93 GLY A N 1
ATOM 728 C CA . GLY A 1 93 ? 5.718 23.521 9.954 1.00 75.94 93 GLY A CA 1
ATOM 729 C C . GLY A 1 93 ? 4.535 23.549 8.987 1.00 75.94 93 GLY A C 1
ATOM 730 O O . GLY A 1 93 ? 3.496 22.970 9.272 1.00 75.94 93 GLY A O 1
ATOM 731 N N . ASP A 1 94 ? 4.713 24.214 7.844 1.00 76.25 94 ASP A N 1
ATOM 732 C CA . ASP A 1 94 ? 3.635 24.517 6.894 1.00 76.25 94 ASP A CA 1
ATOM 733 C C . ASP A 1 94 ? 3.391 23.424 5.838 1.00 76.25 94 ASP A C 1
ATOM 735 O O . ASP A 1 94 ? 2.521 23.575 4.976 1.00 76.25 94 ASP A O 1
ATOM 739 N N . LYS A 1 95 ? 4.170 22.333 5.839 1.00 75.56 95 LYS A N 1
ATOM 740 C CA . LYS A 1 95 ? 3.946 21.241 4.885 1.00 75.56 95 LYS A CA 1
ATOM 741 C C . LYS A 1 95 ? 2.851 20.305 5.395 1.00 75.56 95 LYS A C 1
ATOM 743 O O . LYS A 1 95 ? 2.952 19.842 6.530 1.00 75.56 95 LYS A O 1
ATOM 748 N N . PRO A 1 96 ? 1.849 19.969 4.559 1.00 75.44 96 PRO A N 1
ATOM 749 C CA . PRO A 1 96 ? 0.880 18.948 4.923 1.00 75.44 96 PRO A CA 1
ATOM 750 C C . PRO A 1 96 ? 1.624 17.637 5.165 1.00 75.44 96 PRO A C 1
ATOM 752 O O . PRO A 1 96 ? 2.416 17.210 4.322 1.00 75.44 96 PRO A O 1
ATOM 755 N N . MET A 1 97 ? 1.385 17.027 6.324 1.00 83.38 97 MET A N 1
ATOM 756 C CA . MET A 1 97 ? 1.976 15.736 6.646 1.00 83.38 97 MET A CA 1
ATOM 757 C C . MET A 1 97 ? 1.431 14.681 5.696 1.00 83.38 97 MET A C 1
ATOM 759 O O . MET A 1 97 ? 0.239 14.679 5.378 1.00 83.38 97 MET A O 1
ATOM 763 N N . LYS A 1 98 ? 2.291 13.757 5.284 1.00 86.56 98 LYS A N 1
ATOM 764 C CA . LYS A 1 98 ? 1.908 12.601 4.490 1.00 86.56 98 LYS A CA 1
ATOM 765 C C . LYS A 1 98 ? 2.216 11.320 5.252 1.00 86.56 98 LYS A C 1
ATOM 767 O O . LYS A 1 98 ? 3.255 11.191 5.892 1.00 86.56 98 LYS A O 1
ATOM 772 N N . ALA A 1 99 ? 1.311 10.357 5.168 1.00 88.06 99 ALA A N 1
ATOM 773 C CA . ALA A 1 99 ? 1.530 9.004 5.647 1.00 88.06 99 ALA A CA 1
ATOM 774 C C . ALA A 1 99 ? 1.160 8.007 4.559 1.00 88.06 99 ALA A C 1
ATOM 776 O O . ALA A 1 99 ? 0.139 8.165 3.893 1.00 88.06 99 ALA A O 1
ATOM 777 N N . CYS A 1 100 ? 1.972 6.970 4.394 1.00 87.00 100 CYS A N 1
ATOM 778 C CA . CYS A 1 100 ? 1.625 5.843 3.554 1.00 87.00 100 CYS A CA 1
ATOM 779 C C . CYS A 1 100 ? 1.082 4.710 4.416 1.00 87.00 100 CYS A C 1
ATOM 781 O O . CYS A 1 100 ? 1.762 4.203 5.315 1.00 87.00 100 CYS A O 1
ATOM 783 N N . VAL A 1 101 ? -0.148 4.307 4.125 1.00 89.06 101 VAL A N 1
ATOM 784 C CA . VAL A 1 101 ? -0.878 3.286 4.865 1.00 89.06 101 VAL A CA 1
ATOM 785 C C . VAL A 1 101 ? -1.234 2.147 3.923 1.00 89.06 101 VAL A C 1
ATOM 787 O O . VAL A 1 101 ? -1.566 2.362 2.757 1.00 89.06 101 VAL A O 1
ATOM 790 N N . VAL A 1 102 ? -1.159 0.917 4.422 1.00 89.00 102 VAL A N 1
ATOM 791 C CA . VAL A 1 102 ? -1.570 -0.271 3.677 1.00 89.00 102 VAL A CA 1
ATOM 792 C C . VAL A 1 102 ? -2.681 -0.986 4.416 1.00 89.00 102 VAL A C 1
ATOM 794 O O . VAL A 1 102 ? -2.553 -1.307 5.596 1.00 89.00 102 VAL A O 1
ATOM 797 N N . VAL A 1 103 ? -3.766 -1.235 3.693 1.00 91.44 103 VAL A N 1
ATOM 798 C CA . VAL A 1 103 ? -4.900 -2.046 4.132 1.00 91.44 103 VAL A CA 1
ATOM 799 C C . VAL A 1 103 ? -4.706 -3.453 3.591 1.00 91.44 103 VAL A C 1
ATOM 801 O O . VAL A 1 103 ? -4.526 -3.616 2.389 1.00 91.44 103 VAL A O 1
ATOM 804 N N . TYR A 1 104 ? -4.768 -4.455 4.456 1.00 91.31 104 TYR A N 1
ATOM 805 C CA . TYR A 1 104 ? -4.680 -5.876 4.147 1.00 91.31 104 TYR A CA 1
ATOM 806 C C . TYR A 1 104 ? -6.002 -6.566 4.478 1.00 91.31 104 TYR A C 1
ATOM 808 O O . TYR A 1 104 ? -6.582 -6.299 5.531 1.00 91.31 104 TYR A O 1
ATOM 816 N N . ALA A 1 105 ? -6.463 -7.471 3.616 1.00 92.44 105 ALA A N 1
ATOM 817 C CA . ALA A 1 105 ? -7.655 -8.281 3.872 1.00 92.44 105 ALA A CA 1
ATOM 818 C C . ALA A 1 105 ? -7.607 -9.647 3.165 1.00 92.44 105 ALA A C 1
ATOM 820 O O . ALA A 1 105 ? -6.711 -9.935 2.363 1.00 92.44 105 ALA A O 1
ATOM 821 N N . LYS A 1 106 ? -8.594 -10.501 3.468 1.00 91.81 106 LYS A N 1
ATOM 822 C CA . LYS A 1 106 ? -8.758 -11.826 2.839 1.00 91.81 106 LYS A CA 1
ATOM 823 C C . LYS A 1 106 ? -9.203 -11.734 1.382 1.00 91.81 106 LYS A C 1
ATOM 825 O O . LYS A 1 106 ? -8.832 -12.579 0.571 1.00 91.81 106 LYS A O 1
ATOM 830 N N . ASP A 1 107 ? -9.973 -10.704 1.057 1.00 92.69 107 ASP A N 1
ATOM 831 C CA . ASP A 1 107 ? -10.576 -10.498 -0.251 1.00 92.69 107 ASP A CA 1
ATOM 832 C C . ASP A 1 107 ? -10.695 -8.999 -0.589 1.00 92.69 107 ASP A C 1
ATOM 834 O O . ASP A 1 107 ? -10.545 -8.118 0.261 1.00 92.69 107 ASP A O 1
ATOM 838 N N . ALA A 1 108 ? -10.953 -8.709 -1.865 1.00 92.1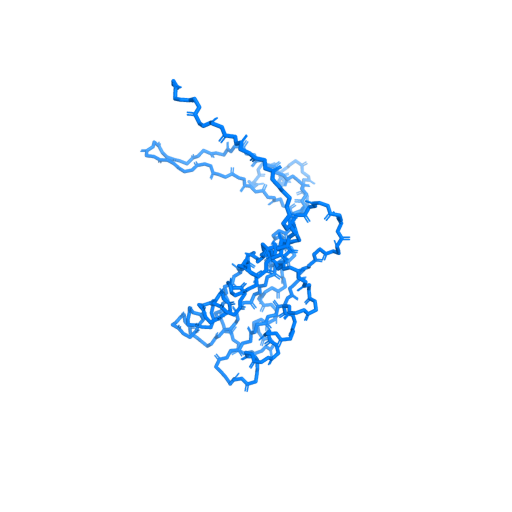9 108 ALA A N 1
ATOM 839 C CA . ALA A 1 108 ? -10.998 -7.345 -2.385 1.00 92.19 108 ALA A CA 1
ATOM 840 C C . ALA A 1 108 ? -12.181 -6.518 -1.868 1.00 92.19 108 ALA A C 1
ATOM 842 O O . ALA A 1 108 ? -12.048 -5.301 -1.734 1.00 92.19 108 ALA A O 1
ATOM 843 N N . GLN A 1 109 ? -13.322 -7.146 -1.575 1.00 94.31 109 GLN A N 1
ATOM 844 C CA . GLN A 1 109 ? -14.494 -6.437 -1.068 1.00 94.31 109 GLN A CA 1
ATOM 845 C C . GLN A 1 109 ? -14.224 -5.940 0.350 1.00 94.31 109 GLN A C 1
ATOM 847 O O . GLN A 1 109 ? -14.434 -4.761 0.642 1.00 94.31 109 GLN A O 1
ATOM 852 N N . THR A 1 110 ? -13.685 -6.813 1.195 1.00 93.75 110 THR A N 1
ATOM 853 C CA . THR A 1 110 ? -13.291 -6.476 2.562 1.00 93.75 110 THR A CA 1
ATOM 854 C C . THR A 1 110 ? -12.204 -5.402 2.578 1.00 93.75 110 THR A C 1
ATOM 856 O O . THR A 1 110 ? -12.348 -4.396 3.273 1.00 93.75 110 THR A O 1
ATOM 859 N N . ALA A 1 111 ? -11.172 -5.528 1.732 1.00 92.12 111 ALA A N 1
ATOM 860 C CA . ALA A 1 111 ? -10.137 -4.499 1.597 1.00 92.12 111 ALA A CA 1
ATOM 861 C C . ALA A 1 111 ? -10.724 -3.129 1.214 1.00 92.12 111 ALA A C 1
ATOM 863 O O . ALA A 1 111 ? -10.341 -2.109 1.786 1.00 92.12 111 ALA A O 1
ATOM 864 N N . PHE A 1 112 ? -11.675 -3.095 0.275 1.00 93.56 112 PHE A N 1
ATOM 865 C CA . PHE A 1 112 ? -12.312 -1.854 -0.171 1.00 93.56 112 PHE A CA 1
ATOM 866 C C . PHE A 1 112 ? -13.180 -1.213 0.921 1.00 93.56 112 PHE A C 1
ATOM 868 O O . PHE A 1 112 ? -13.154 0.007 1.090 1.00 93.56 112 PHE A O 1
ATOM 875 N N . LEU A 1 113 ? -13.916 -2.023 1.689 1.00 93.56 113 LEU A N 1
ATOM 876 C CA . LEU A 1 113 ? -14.717 -1.551 2.820 1.00 93.56 113 LEU A CA 1
ATOM 877 C C . LEU A 1 113 ? -13.834 -0.977 3.935 1.00 93.56 113 LEU A C 1
ATOM 879 O O . LEU A 1 113 ? -14.084 0.146 4.373 1.00 93.56 113 LEU A O 1
ATOM 883 N N . LEU A 1 114 ? -12.778 -1.691 4.342 1.00 92.94 114 LEU A N 1
ATOM 884 C CA . LEU A 1 114 ? -11.809 -1.199 5.330 1.00 92.94 114 LEU A CA 1
ATOM 885 C C . LEU A 1 114 ? -11.110 0.079 4.856 1.00 92.94 114 LEU A C 1
ATOM 887 O O . LEU A 1 114 ? -10.980 1.028 5.625 1.00 92.94 114 LEU A O 1
ATOM 891 N N . HIS A 1 115 ? -10.712 0.139 3.585 1.00 92.56 115 HIS A N 1
ATOM 892 C CA . HIS A 1 115 ? -10.141 1.345 2.989 1.00 92.56 115 HIS A CA 1
ATOM 893 C C . HIS A 1 115 ? -11.118 2.532 3.046 1.00 92.56 115 HIS A C 1
ATOM 895 O O . HIS A 1 115 ? -10.727 3.638 3.413 1.00 92.56 115 HIS A O 1
ATOM 901 N N . GLY A 1 116 ? -12.404 2.309 2.755 1.00 92.00 116 GLY A N 1
ATOM 902 C CA . GLY A 1 116 ? -13.439 3.335 2.901 1.00 92.00 116 GLY A CA 1
ATOM 903 C C . GLY A 1 116 ? -13.633 3.794 4.351 1.00 92.00 116 GLY A C 1
ATOM 904 O O . GLY A 1 116 ? -13.724 4.996 4.601 1.00 92.00 116 GLY A O 1
ATOM 905 N N . ARG A 1 117 ? -13.652 2.861 5.315 1.00 91.69 117 ARG A N 1
ATOM 906 C CA . ARG A 1 117 ? -13.728 3.177 6.756 1.00 91.69 117 ARG A CA 1
ATOM 907 C C . ARG A 1 117 ? -12.536 4.029 7.199 1.00 91.69 117 ARG A C 1
ATOM 909 O O . ARG A 1 117 ? -12.746 5.070 7.811 1.00 91.69 117 ARG A O 1
ATOM 916 N N . LEU A 1 118 ? -11.321 3.644 6.806 1.00 91.12 118 LEU A N 1
ATOM 917 C CA . LEU A 1 118 ? -10.091 4.398 7.062 1.00 91.12 118 LEU A CA 1
ATOM 918 C C . LEU A 1 118 ? -10.183 5.834 6.534 1.00 91.12 118 LEU A C 1
ATOM 920 O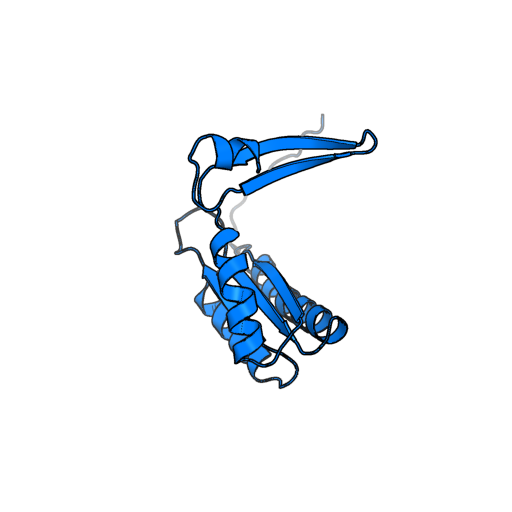 O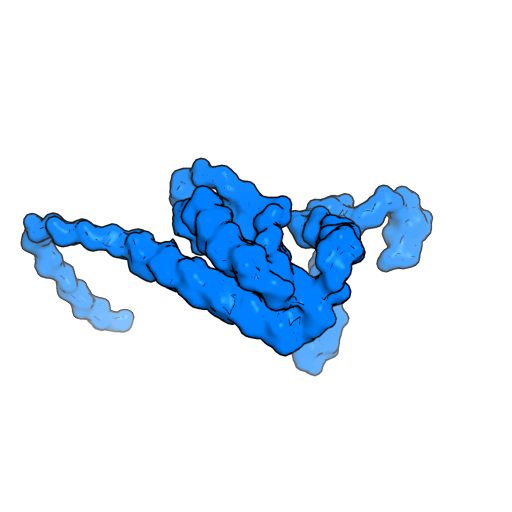 . LEU A 1 118 ? -9.961 6.780 7.285 1.00 91.12 118 LEU A O 1
ATOM 924 N N . LEU A 1 119 ? -10.566 6.010 5.266 1.00 89.00 119 LEU A N 1
ATOM 925 C CA . LEU A 1 119 ? -10.710 7.344 4.680 1.00 89.00 119 LEU A CA 1
ATOM 926 C C . LEU A 1 119 ? -11.785 8.182 5.375 1.00 89.00 119 LEU A C 1
ATOM 928 O O . LEU A 1 119 ? -11.601 9.385 5.508 1.00 89.00 119 LEU A O 1
ATOM 932 N N . ASN A 1 120 ? -12.880 7.578 5.839 1.00 86.12 120 ASN A N 1
ATOM 933 C CA . ASN A 1 120 ? -13.925 8.299 6.566 1.00 86.12 120 ASN A CA 1
ATOM 934 C C . ASN A 1 120 ? -13.460 8.729 7.966 1.00 86.12 120 ASN A C 1
ATOM 936 O O . ASN A 1 120 ? -13.657 9.889 8.327 1.00 86.12 120 ASN A O 1
ATOM 940 N N . SER A 1 121 ? -12.790 7.842 8.711 1.00 80.31 121 SER A N 1
ATOM 941 C CA . SER A 1 121 ? -12.174 8.165 10.009 1.00 80.31 121 SER A CA 1
ATOM 942 C C . SER A 1 121 ? -11.122 9.274 9.887 1.00 80.31 121 SER A C 1
ATOM 944 O O . SER A 1 121 ? -11.024 10.155 10.743 1.00 80.31 121 SER A O 1
ATOM 946 N N . CYS A 1 122 ? -10.365 9.290 8.786 1.00 73.62 122 CYS A N 1
ATOM 947 C CA . CYS A 1 122 ? -9.396 10.349 8.500 1.00 73.62 122 CYS A CA 1
ATOM 948 C C . CYS A 1 122 ? -10.035 11.603 7.874 1.00 73.62 122 CYS A C 1
ATOM 950 O O . CYS A 1 122 ? -9.520 12.704 8.044 1.00 73.62 122 CYS A O 1
ATOM 952 N N . GLY A 1 123 ? -11.169 11.484 7.182 1.00 62.97 123 GLY A N 1
ATOM 953 C CA . GLY A 1 123 ? -11.895 12.600 6.569 1.00 62.97 123 GLY A CA 1
ATOM 954 C C . GLY A 1 123 ? -12.435 13.579 7.610 1.00 62.97 123 GLY A C 1
ATOM 955 O O . GLY A 1 123 ? -12.358 14.791 7.415 1.00 62.97 123 GLY A O 1
ATOM 956 N N . THR A 1 124 ? -12.848 13.079 8.777 1.00 53.22 124 THR A N 1
ATOM 957 C CA . THR A 1 124 ? -13.145 13.917 9.951 1.00 53.22 124 THR A CA 1
ATOM 958 C C . THR A 1 124 ? -11.934 14.703 10.470 1.00 53.22 124 THR A C 1
ATOM 960 O O . THR A 1 124 ? -12.115 15.713 11.145 1.00 53.22 124 THR A O 1
ATOM 963 N N . MET A 1 125 ? -10.703 14.309 10.125 1.00 48.53 125 MET A N 1
ATOM 964 C CA . MET A 1 125 ? -9.475 15.028 10.494 1.00 48.53 125 MET A CA 1
ATOM 965 C C . MET A 1 125 ? -9.085 16.108 9.475 1.00 48.53 125 MET A C 1
ATOM 967 O O . MET A 1 125 ? -8.480 17.104 9.855 1.00 48.53 125 MET A O 1
ATOM 971 N N . ILE A 1 126 ? -9.493 15.976 8.207 1.00 44.53 126 ILE A N 1
ATOM 972 C CA . ILE A 1 126 ? -9.274 16.999 7.166 1.00 44.53 126 ILE A CA 1
ATOM 973 C C . ILE A 1 126 ? -10.171 18.230 7.409 1.00 44.53 126 ILE A C 1
ATOM 975 O O . ILE A 1 126 ? -9.793 19.353 7.081 1.00 44.53 126 ILE A O 1
ATOM 979 N N . CYS A 1 127 ? -11.344 18.045 8.027 1.00 33.72 127 CYS A N 1
ATOM 980 C CA . CYS A 1 127 ? -12.317 19.119 8.263 1.00 33.72 127 CYS A CA 1
ATOM 981 C C . CYS A 1 127 ? -12.122 19.879 9.587 1.00 33.72 127 CYS A C 1
ATOM 983 O O . CYS A 1 127 ? -12.533 21.031 9.682 1.00 33.72 127 CYS A O 1
ATOM 985 N N . ASN A 1 128 ? -11.474 19.277 10.589 1.00 32.84 128 ASN A N 1
ATOM 986 C CA . ASN A 1 128 ? -11.286 19.897 11.910 1.00 32.84 128 ASN A CA 1
ATOM 987 C C . ASN A 1 128 ? -10.039 20.803 12.001 1.00 32.84 128 ASN A C 1
ATOM 989 O O . ASN A 1 128 ? -9.763 21.363 13.059 1.00 32.84 128 ASN A O 1
ATOM 993 N N . GLY A 1 129 ? -9.289 20.956 10.903 1.00 34.03 129 GLY A N 1
ATOM 994 C CA . GLY A 1 129 ? -8.130 21.851 10.792 1.00 34.03 129 GLY A CA 1
ATOM 995 C C . GLY A 1 129 ? -8.451 23.273 10.315 1.00 34.03 129 GLY A C 1
ATOM 996 O O . GLY A 1 129 ? -7.540 24.090 10.199 1.00 34.03 129 GLY A O 1
ATOM 997 N N . VAL A 1 130 ? -9.720 23.600 10.039 1.00 32.38 130 VAL A N 1
ATOM 998 C CA . VAL A 1 130 ? -10.135 25.002 9.887 1.00 32.38 130 VAL A CA 1
ATOM 999 C C . VAL A 1 130 ? -10.368 25.541 11.290 1.00 32.38 130 VAL A C 1
ATOM 1001 O O . VAL A 1 130 ? -11.410 25.297 11.891 1.00 32.38 130 VAL A O 1
ATOM 1004 N N . CYS A 1 131 ? -9.358 26.220 11.832 1.00 31.59 131 CYS A N 1
ATOM 1005 C CA . CYS A 1 131 ? -9.443 26.904 13.112 1.00 31.59 131 CYS A CA 1
ATOM 1006 C C . CYS A 1 131 ? -10.712 27.766 13.176 1.00 31.59 131 CYS A C 1
ATOM 1008 O O . CYS A 1 131 ? -10.857 28.728 12.419 1.00 31.59 131 CYS A O 1
ATOM 1010 N N . ASP A 1 132 ? -11.586 27.449 14.131 1.00 32.94 132 ASP A N 1
ATOM 1011 C CA . ASP A 1 132 ? -12.548 28.379 14.714 1.00 32.94 132 ASP A CA 1
ATOM 1012 C C . ASP A 1 132 ? -11.770 29.517 15.403 1.00 32.94 132 ASP A C 1
ATOM 1014 O O . ASP A 1 132 ? -11.633 29.576 16.625 1.00 32.94 132 ASP A O 1
ATOM 1018 N N . GLU A 1 133 ? -11.244 30.460 14.623 1.00 31.62 133 GLU A N 1
ATOM 1019 C CA . GLU A 1 133 ? -10.928 31.789 15.137 1.00 31.62 133 GLU A CA 1
ATOM 1020 C C . GLU A 1 133 ? -12.183 32.658 15.067 1.00 31.62 133 GLU A C 1
ATOM 1022 O O . GLU A 1 133 ? -12.305 33.599 14.285 1.00 31.62 133 GLU A O 1
ATOM 1027 N N . ASN A 1 134 ? -13.118 32.381 15.977 1.00 33.94 134 ASN A N 1
ATOM 1028 C CA . ASN A 1 134 ? -14.032 33.406 16.460 1.00 33.94 134 ASN A CA 1
ATOM 1029 C C . ASN A 1 134 ? -13.229 34.429 17.283 1.00 33.94 134 ASN A C 1
ATOM 1031 O O . ASN A 1 134 ? -13.238 34.428 18.516 1.00 33.94 134 ASN A O 1
ATOM 1035 N N . LYS A 1 135 ? -12.536 35.336 16.589 1.00 30.16 135 LYS A N 1
ATOM 1036 C CA . LYS A 1 135 ? -12.159 36.644 17.128 1.00 30.16 135 LYS A CA 1
ATOM 1037 C C . LYS A 1 135 ? -12.766 37.738 16.266 1.00 30.16 135 LYS A C 1
ATOM 1039 O O . LYS A 1 135 ? -12.276 38.133 15.219 1.00 30.16 135 LYS A O 1
ATOM 1044 N N . ASN A 1 136 ? -13.881 38.209 16.794 1.00 33.59 136 ASN A N 1
ATOM 1045 C CA . ASN A 1 136 ? -14.570 39.440 16.483 1.00 33.59 136 ASN A CA 1
ATOM 1046 C C . ASN A 1 136 ? -13.589 40.623 16.338 1.00 33.59 136 ASN A C 1
ATOM 1048 O O . ASN A 1 136 ? -13.125 41.146 17.347 1.00 33.59 136 ASN A O 1
ATOM 1052 N N . THR A 1 137 ? -13.316 41.073 15.111 1.00 29.86 137 THR A N 1
ATOM 1053 C CA . THR A 1 137 ? -12.931 42.466 14.823 1.00 29.86 137 THR A CA 1
ATOM 1054 C C . THR A 1 137 ? -13.338 42.854 13.403 1.00 29.86 137 THR A C 1
ATOM 1056 O O . THR A 1 137 ? -13.008 42.180 12.433 1.00 29.86 137 THR A O 1
ATOM 1059 N N . ASN A 1 138 ? -14.069 43.964 13.324 1.00 39.59 138 ASN A N 1
ATOM 1060 C CA . ASN A 1 138 ? -14.586 44.632 12.133 1.00 39.59 138 ASN A CA 1
ATOM 1061 C C . ASN A 1 138 ? -13.593 44.702 10.959 1.00 39.59 138 ASN A C 1
ATOM 1063 O O . ASN A 1 138 ? -12.491 45.226 11.107 1.00 39.59 138 ASN A O 1
ATOM 1067 N N . GLY A 1 139 ? -14.041 44.299 9.768 1.00 27.70 139 GLY A N 1
ATOM 1068 C CA . GLY A 1 139 ? -13.287 44.471 8.528 1.00 27.70 139 GLY A CA 1
ATOM 1069 C C . GLY A 1 139 ? -14.115 44.118 7.297 1.00 27.70 139 GLY A C 1
ATOM 1070 O O . GLY A 1 139 ? -14.045 43.009 6.785 1.00 27.70 139 GLY A O 1
ATOM 1071 N N . THR A 1 140 ? -14.925 45.064 6.828 1.00 36.75 140 THR A N 1
ATOM 1072 C CA . THR A 1 140 ? -15.618 45.006 5.536 1.00 36.75 140 THR A CA 1
ATOM 1073 C C . THR A 1 140 ? -14.599 44.853 4.403 1.00 36.75 140 THR A C 1
ATOM 1075 O O . THR A 1 140 ? -13.749 45.726 4.242 1.00 36.75 140 THR A O 1
ATOM 1078 N N . VAL A 1 141 ? -14.705 43.809 3.575 1.00 32.09 141 VAL A N 1
ATOM 1079 C CA . VAL A 1 141 ? -13.975 43.735 2.298 1.00 32.09 141 VAL A CA 1
ATOM 1080 C C . VAL A 1 141 ? -14.950 43.407 1.171 1.00 32.09 141 VAL A C 1
ATOM 1082 O O . VAL A 1 141 ? -15.564 42.344 1.128 1.00 32.09 141 VAL A O 1
ATOM 1085 N N . LEU A 1 142 ? -15.107 44.390 0.282 1.00 33.88 142 LEU A N 1
ATOM 1086 C CA . LEU A 1 142 ? -15.886 44.334 -0.949 1.00 33.88 142 LEU A CA 1
ATOM 1087 C C . LEU A 1 142 ? -15.274 43.341 -1.947 1.00 33.88 142 LEU A C 1
ATOM 1089 O O . LEU A 1 142 ? -14.092 43.426 -2.273 1.00 33.88 142 LEU A O 1
ATOM 1093 N N . LEU A 1 143 ? -16.114 42.471 -2.507 1.00 30.17 143 LEU A N 1
ATOM 1094 C CA . LEU A 1 143 ? -15.805 41.708 -3.714 1.00 30.17 143 LEU A CA 1
ATOM 1095 C C . LEU A 1 143 ? -15.975 42.618 -4.938 1.00 30.17 143 LEU A C 1
ATOM 1097 O O . LEU A 1 143 ? -17.102 42.882 -5.360 1.00 30.17 143 LEU A O 1
ATOM 1101 N N . ASN A 1 144 ? -14.870 43.065 -5.534 1.00 31.75 144 ASN A N 1
ATOM 1102 C CA . ASN A 1 144 ? -14.905 43.585 -6.898 1.00 31.75 144 ASN A CA 1
ATOM 1103 C C . ASN A 1 144 ? -14.906 42.408 -7.875 1.00 31.75 144 ASN A C 1
ATOM 1105 O O . ASN A 1 144 ? -13.956 41.631 -7.938 1.00 31.75 144 ASN A O 1
ATOM 1109 N N . LYS A 1 145 ? -15.998 42.293 -8.635 1.00 34.00 145 LYS A N 1
ATOM 1110 C CA . LYS A 1 145 ? -16.069 41.463 -9.836 1.00 34.00 145 LYS A CA 1
ATOM 1111 C C . LYS A 1 145 ? -15.341 42.164 -10.979 1.00 34.00 145 LYS A C 1
ATOM 1113 O O . LYS A 1 145 ? -15.712 43.289 -11.309 1.00 34.00 145 LYS A O 1
ATOM 1118 N N . THR A 1 146 ? -14.434 41.443 -11.626 1.00 41.44 146 THR A N 1
ATOM 1119 C CA . THR A 1 146 ? -14.209 41.479 -13.081 1.00 41.44 146 THR A CA 1
ATOM 1120 C C . THR A 1 146 ? -13.690 40.124 -13.508 1.00 41.44 146 THR A C 1
ATOM 1122 O O . THR A 1 146 ? -12.728 39.663 -12.858 1.00 41.44 146 THR A O 1
#

InterPro domains:
  IPR053269 L-aspartate--L-methionine ligase [PTHR37018] (1-121)

Secondary structure (DSSP, 8-state):
-HHHHHTT--S--EEEEEEETTEEEEEEEE-S--HHHHHHHHHHHHHHHHT--EEEEEEE--S-HHHHHHHHHHHHTSTTEEEEEEEEPPP-TTSPP-EEEEEEESSHHHHHHHHHHHHHHHHHHHHTTS----------------

pLDDT: mean 77.82, std 20.02, range [27.7, 97.25]

Radius of gyration: 21.08 Å; chains: 1; bounding box: 42×59×46 Å

Sequence (146 aa):
MKYLHKNGYFGFTGVEILINNRGKFLIDVNLKTSDSTYLLLLAPHVAAFLDFPVSIVVDILPTSIAQLLEEIDKLNCEEEGRVVVLSGDEWCGDKPMKACVVVYAKDAQTAFLLHGRLLNSCGTMICNGVCDENKNTNGTVLLNKT

Foldseek 3Di:
DVVCVVVPQDDDKDWDWDQDPVGIDTDDIGSDDDPCNQVVVVVCVVCVVLVFRDKDKDKAQAPDPVQLVVLQVVLCVDPFWHKDWPDWDDDDPPDRIITIIMITGNDDVSSVVSVVSSCVSRVVRVPVPPDPPPDDDDDDDDDDDD

Organism: NCBI:txid174260